Protein AF-A0A1X0QZ41-F1 (afdb_monomer_lite)

pLDDT: mean 75.9, std 8.7, range [46.41, 85.81]

Organism: NCBI:txid86635

Secondary structure (DSSP, 8-state):
----S-HHHHHHHHHHHHHHHHHHHHHHHTT---HHHHHHHIIIIIIHHHHHHHHHS---HHHHHHHHHHHHHHHTTT-SSPP--

Structure (mmCIF, N/CA/C/O backbone):
data_AF-A0A1X0QZ41-F1
#
_entry.id   AF-A0A1X0QZ41-F1
#
loop_
_atom_site.group_PDB
_atom_site.id
_atom_site.type_symbol
_atom_site.label_atom_id
_atom_site.label_alt_id
_atom_site.label_comp_id
_atom_site.label_asym_id
_atom_site.label_entity_id
_atom_site.label_seq_id
_atom_site.pdbx_PDB_ins_code
_atom_site.Cartn_x
_atom_site.Cartn_y
_atom_site.Cartn_z
_atom_site.occupancy
_atom_site.B_iso_or_equiv
_atom_site.auth_seq_id
_atom_site.auth_comp_id
_atom_site.aut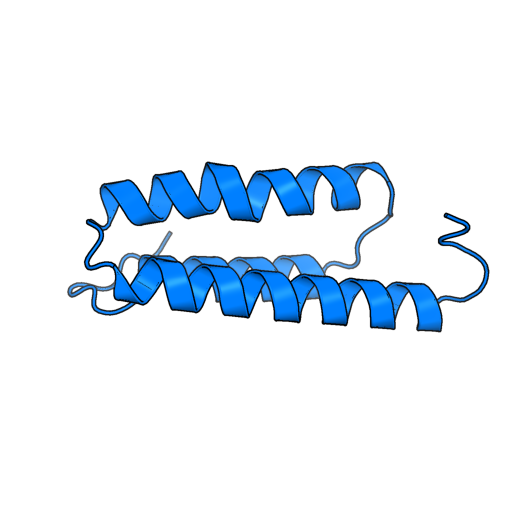h_asym_id
_atom_site.auth_atom_id
_atom_site.pdbx_PDB_model_num
ATOM 1 N N . TYR A 1 1 ? 9.513 15.345 -14.456 1.00 51.66 1 TYR A N 1
ATOM 2 C CA . TYR A 1 1 ? 8.882 14.102 -14.933 1.00 51.66 1 TYR A CA 1
ATOM 3 C C . TYR A 1 1 ? 9.382 13.758 -16.335 1.00 51.66 1 TYR A C 1
ATOM 5 O O . TYR A 1 1 ? 8.829 14.273 -17.296 1.00 51.66 1 TYR A O 1
ATOM 13 N N . PRO A 1 2 ? 10.402 12.894 -16.462 1.00 46.41 2 PRO A N 1
ATOM 14 C CA . PRO A 1 2 ? 10.532 11.989 -17.598 1.00 46.41 2 PRO A CA 1
ATOM 15 C C . PRO A 1 2 ? 10.463 10.550 -17.056 1.00 46.41 2 PRO A C 1
ATOM 17 O O . PRO A 1 2 ? 11.431 10.039 -16.506 1.00 46.41 2 PRO A O 1
ATOM 20 N N . LEU A 1 3 ? 9.284 9.924 -17.113 1.00 52.09 3 LEU A N 1
ATOM 21 C CA . LEU A 1 3 ? 9.001 8.619 -16.486 1.00 52.09 3 LEU A CA 1
ATOM 22 C C . LEU A 1 3 ? 9.173 7.424 -17.443 1.00 52.09 3 LEU A C 1
ATOM 24 O O . LEU A 1 3 ? 8.487 6.419 -17.288 1.00 52.09 3 LEU A O 1
ATOM 28 N N . THR A 1 4 ? 10.035 7.512 -18.459 1.00 52.50 4 THR A N 1
ATOM 29 C CA . THR A 1 4 ? 10.078 6.471 -19.508 1.00 52.50 4 THR A CA 1
ATOM 30 C C . THR A 1 4 ? 11.464 6.137 -20.058 1.00 52.50 4 THR A C 1
ATOM 32 O O . THR A 1 4 ? 11.550 5.358 -21.001 1.00 52.50 4 THR A O 1
ATOM 35 N N . SER A 1 5 ? 12.562 6.663 -19.503 1.00 59.88 5 SER A N 1
ATOM 36 C CA . SER A 1 5 ? 13.894 6.395 -20.078 1.00 59.88 5 SER A CA 1
ATOM 37 C C . SER A 1 5 ? 14.426 4.987 -19.770 1.00 59.88 5 SER A C 1
ATOM 39 O O . SER A 1 5 ? 15.304 4.501 -20.474 1.00 59.88 5 SER A O 1
ATOM 41 N N . SER A 1 6 ? 13.918 4.312 -18.729 1.00 68.62 6 SER A N 1
ATOM 42 C CA . SER A 1 6 ? 14.324 2.944 -18.381 1.00 68.62 6 SER A CA 1
ATOM 43 C C . SER A 1 6 ? 13.237 2.199 -17.600 1.00 68.62 6 SER A C 1
ATOM 45 O O . SER A 1 6 ? 12.677 2.728 -16.637 1.00 68.62 6 SER A O 1
ATOM 47 N N . SER A 1 7 ? 12.987 0.936 -17.970 1.00 70.12 7 SER A N 1
ATOM 48 C CA . SER A 1 7 ? 12.064 0.031 -17.262 1.00 70.12 7 SER A CA 1
ATOM 49 C C . SER A 1 7 ? 12.423 -0.135 -15.780 1.00 70.12 7 SER A C 1
ATOM 51 O O . SER A 1 7 ? 11.542 -0.361 -14.951 1.00 70.12 7 SER A O 1
ATOM 53 N N . THR A 1 8 ? 13.702 0.011 -15.424 1.00 74.25 8 THR A N 1
ATOM 54 C CA . THR A 1 8 ? 14.169 -0.080 -14.037 1.00 74.25 8 THR A CA 1
ATOM 55 C C . THR A 1 8 ? 13.699 1.117 -13.215 1.00 74.25 8 THR A C 1
ATOM 57 O O . THR A 1 8 ? 13.183 0.929 -12.121 1.00 74.25 8 THR A O 1
ATOM 60 N N . GLN A 1 9 ? 13.782 2.338 -13.759 1.00 74.69 9 GLN A N 1
ATOM 61 C CA . GLN A 1 9 ? 13.305 3.545 -13.068 1.00 74.69 9 GLN A CA 1
ATOM 62 C C . GLN A 1 9 ? 11.796 3.498 -12.822 1.00 74.69 9 GLN A C 1
ATOM 64 O O . GLN A 1 9 ? 11.325 3.868 -11.748 1.00 74.69 9 GLN A O 1
ATOM 69 N N . MET A 1 10 ? 11.045 2.991 -13.802 1.00 75.56 10 MET A N 1
ATOM 70 C CA . MET A 1 10 ? 9.609 2.761 -13.670 1.00 75.56 10 MET A CA 1
ATOM 71 C C . MET A 1 10 ? 9.305 1.798 -12.516 1.00 75.56 10 MET A C 1
ATOM 73 O O . MET A 1 10 ? 8.429 2.061 -11.696 1.00 75.56 10 MET A O 1
ATOM 77 N N . MET A 1 11 ? 10.056 0.700 -12.419 1.00 75.25 11 MET A N 1
ATOM 78 C CA . MET A 1 11 ? 9.878 -0.297 -11.368 1.00 75.25 11 MET A CA 1
ATOM 79 C C . MET A 1 11 ? 10.234 0.253 -9.980 1.00 75.25 11 MET A C 1
ATOM 81 O O . MET A 1 11 ? 9.476 0.029 -9.039 1.00 75.25 11 MET A O 1
ATOM 85 N N . THR A 1 12 ? 11.319 1.026 -9.858 1.00 81.88 12 THR A N 1
ATOM 86 C CA . THR A 1 12 ? 11.711 1.688 -8.602 1.00 81.88 12 THR A CA 1
ATOM 87 C C . THR A 1 12 ? 10.659 2.696 -8.140 1.00 81.88 12 THR A C 1
ATOM 89 O O . THR A 1 12 ? 10.272 2.676 -6.975 1.00 81.88 12 THR A O 1
ATOM 92 N N . PHE A 1 13 ? 10.125 3.516 -9.051 1.00 80.62 13 PHE A N 1
ATOM 93 C CA . PHE A 1 13 ? 9.048 4.459 -8.736 1.00 80.62 13 PHE A CA 1
ATOM 94 C C . PHE A 1 13 ? 7.779 3.745 -8.250 1.00 80.62 13 PHE A C 1
ATOM 96 O O . PHE A 1 13 ? 7.158 4.161 -7.271 1.00 80.62 13 PHE A O 1
ATOM 103 N N . LEU A 1 14 ? 7.390 2.650 -8.913 1.00 77.94 14 LEU A N 1
ATOM 104 C CA . LEU A 1 14 ? 6.241 1.847 -8.496 1.00 77.94 14 LEU A CA 1
ATOM 105 C C . LEU A 1 14 ? 6.455 1.226 -7.105 1.00 77.94 14 LEU A C 1
ATOM 107 O O . LEU A 1 14 ? 5.506 1.165 -6.321 1.00 77.94 14 LEU A O 1
ATOM 111 N N . ASP A 1 15 ? 7.674 0.794 -6.775 1.00 81.31 15 ASP A N 1
ATOM 112 C CA . ASP A 1 15 ? 7.992 0.253 -5.448 1.00 81.31 15 ASP A CA 1
ATOM 113 C C . ASP A 1 15 ? 7.951 1.340 -4.360 1.00 81.31 15 ASP A C 1
ATOM 115 O O . ASP A 1 15 ? 7.283 1.172 -3.339 1.00 81.31 15 ASP A O 1
ATOM 119 N N . GLU A 1 16 ? 8.529 2.519 -4.611 1.00 84.38 16 GLU A N 1
ATOM 120 C CA . GLU A 1 16 ? 8.426 3.671 -3.700 1.00 84.38 16 GLU A CA 1
ATOM 121 C C . GLU A 1 16 ? 6.973 4.114 -3.474 1.00 84.38 16 GLU A C 1
ATOM 123 O O . GLU A 1 16 ? 6.566 4.431 -2.346 1.00 84.38 16 GLU A O 1
ATOM 128 N N . LEU A 1 17 ? 6.159 4.101 -4.533 1.00 82.19 17 LEU A N 1
ATOM 129 C CA . LEU A 1 17 ? 4.736 4.414 -4.456 1.00 82.19 17 LEU A CA 1
ATOM 130 C C . LEU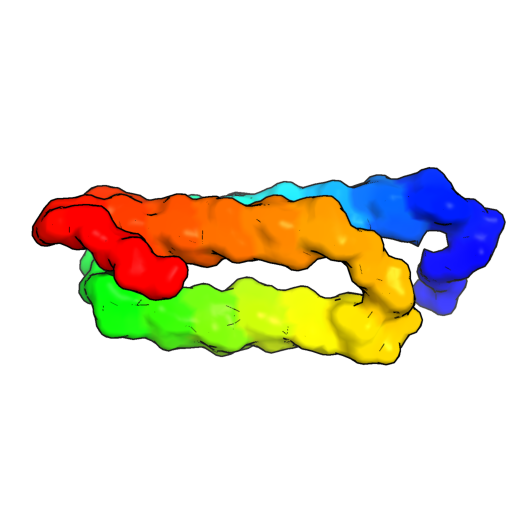 A 1 17 ? 3.982 3.383 -3.603 1.00 82.19 17 LEU A C 1
ATOM 132 O O . LEU A 1 17 ? 3.145 3.763 -2.774 1.00 82.19 17 LEU A O 1
ATOM 136 N N . LEU A 1 18 ? 4.289 2.091 -3.761 1.00 82.31 18 LEU A N 1
ATOM 137 C CA . LEU A 1 18 ? 3.732 1.018 -2.932 1.00 82.31 18 LEU A CA 1
ATOM 138 C C . LEU A 1 18 ? 4.157 1.167 -1.470 1.00 82.31 18 LEU A C 1
ATOM 140 O O . LEU A 1 18 ? 3.304 1.095 -0.582 1.00 82.31 18 LEU A O 1
ATOM 144 N N . GLY A 1 19 ?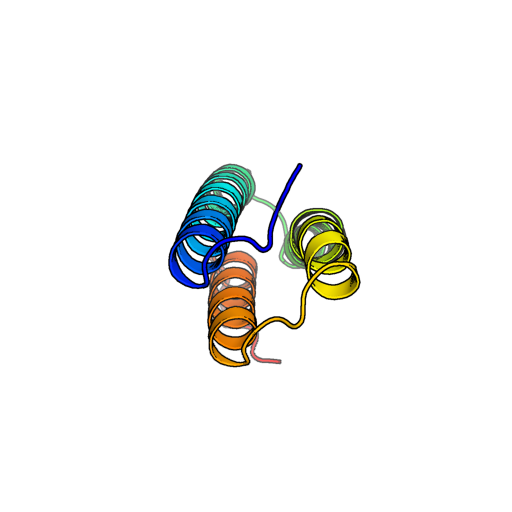 5.440 1.428 -1.214 1.00 83.81 19 GLY A N 1
ATOM 145 C CA . GLY A 1 19 ? 5.982 1.640 0.127 1.00 83.81 19 GLY A CA 1
ATOM 146 C C . GLY A 1 19 ? 5.299 2.806 0.840 1.00 83.81 19 GLY A C 1
ATOM 147 O O . GLY A 1 19 ? 4.788 2.658 1.954 1.00 83.81 19 GLY A O 1
ATOM 148 N N . SER A 1 20 ? 5.175 3.942 0.153 1.00 84.50 20 SER A N 1
ATOM 149 C CA . SER A 1 20 ? 4.483 5.130 0.663 1.00 84.50 20 SER A CA 1
ATOM 150 C C . SER A 1 20 ? 3.005 4.860 0.960 1.00 84.50 20 SER A C 1
ATOM 152 O O . SER A 1 20 ? 2.481 5.274 1.996 1.00 84.50 20 SER A O 1
ATOM 154 N N . THR A 1 21 ? 2.320 4.136 0.073 1.00 81.12 21 THR A N 1
ATOM 155 C CA . THR A 1 21 ? 0.908 3.763 0.244 1.00 81.12 21 THR A CA 1
ATOM 156 C C . THR A 1 21 ? 0.720 2.827 1.435 1.00 81.12 21 THR A C 1
ATOM 158 O O . THR A 1 21 ? -0.198 3.023 2.231 1.00 81.12 21 THR A O 1
ATOM 161 N N . ARG A 1 22 ? 1.625 1.861 1.623 1.00 82.56 22 ARG A N 1
ATOM 162 C CA . ARG A 1 22 ? 1.605 0.933 2.758 1.00 82.56 22 ARG A CA 1
ATOM 163 C C . ARG A 1 22 ? 1.813 1.649 4.091 1.00 82.56 22 ARG A C 1
ATOM 165 O O . ARG A 1 22 ? 1.097 1.361 5.046 1.00 82.56 22 ARG A O 1
ATOM 172 N N . LEU A 1 23 ? 2.741 2.604 4.154 1.00 84.31 23 LEU A N 1
ATOM 173 C CA . LEU A 1 23 ? 2.969 3.417 5.354 1.00 84.31 23 LEU A CA 1
ATOM 174 C C . LEU A 1 23 ? 1.733 4.241 5.729 1.00 84.31 23 LEU A C 1
ATOM 176 O O . LEU A 1 23 ? 1.342 4.282 6.897 1.00 84.31 23 LEU A O 1
ATOM 180 N N . ILE A 1 24 ? 1.095 4.868 4.737 1.00 82.25 24 ILE A N 1
ATOM 181 C CA . ILE A 1 24 ? -0.139 5.637 4.936 1.00 82.25 24 ILE A CA 1
ATOM 182 C C . ILE A 1 24 ? -1.265 4.717 5.415 1.00 82.25 24 ILE A C 1
ATOM 184 O O . ILE A 1 24 ? -1.896 5.017 6.428 1.00 82.25 24 ILE A O 1
ATOM 188 N N . ALA A 1 25 ? -1.468 3.577 4.749 1.00 78.19 25 ALA A N 1
ATOM 189 C CA . ALA A 1 25 ? -2.455 2.578 5.144 1.00 78.19 25 ALA A CA 1
ATOM 190 C C . ALA A 1 25 ? -2.220 2.105 6.586 1.00 78.19 25 ALA A C 1
ATOM 192 O O . ALA A 1 25 ? -3.141 2.130 7.391 1.00 78.19 25 ALA A O 1
ATOM 193 N N . HIS A 1 26 ? -0.986 1.776 6.968 1.00 81.00 26 HIS A N 1
ATOM 194 C CA . HIS A 1 26 ? -0.667 1.365 8.337 1.00 81.00 26 HIS A CA 1
ATOM 195 C C . HIS A 1 26 ? -0.985 2.461 9.372 1.00 81.00 26 HIS A C 1
ATOM 197 O O . HIS A 1 26 ? -1.610 2.191 10.397 1.00 81.00 26 HIS A O 1
ATOM 203 N N . ARG A 1 27 ? -0.622 3.718 9.084 1.00 80.94 27 ARG A N 1
ATOM 204 C CA . ARG A 1 27 ? -0.902 4.870 9.961 1.00 80.94 27 ARG A CA 1
ATOM 205 C C . ARG A 1 27 ? -2.398 5.167 10.092 1.00 80.94 27 ARG A C 1
ATOM 207 O O . ARG A 1 27 ? -2.846 5.627 11.138 1.00 80.94 27 ARG A O 1
ATOM 214 N N . LEU A 1 28 ? -3.176 4.947 9.036 1.00 77.62 28 LEU A N 1
ATOM 215 C CA . LEU A 1 28 ? -4.633 5.088 9.082 1.00 77.62 28 LEU A CA 1
ATOM 216 C C . LEU A 1 28 ? -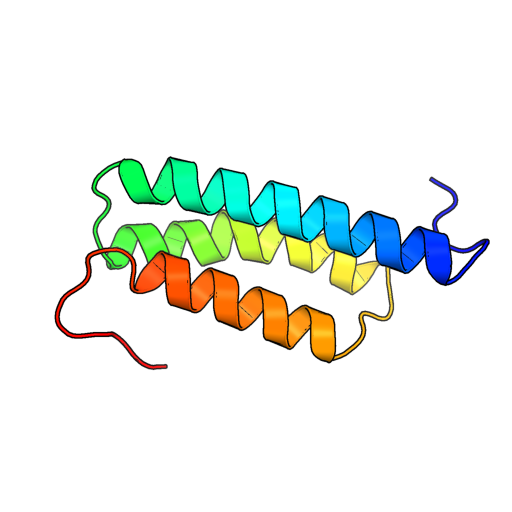5.269 3.911 9.823 1.00 77.62 28 LEU A C 1
ATOM 218 O O . LEU A 1 28 ? -6.196 4.111 10.599 1.00 77.62 28 LEU A O 1
ATOM 222 N N . ALA A 1 29 ? -4.735 2.702 9.656 1.00 73.56 29 ALA A N 1
ATOM 223 C CA . ALA A 1 29 ? -5.264 1.494 10.277 1.00 73.56 29 ALA A CA 1
ATOM 224 C C . ALA A 1 29 ? -5.166 1.550 11.809 1.00 73.56 29 ALA A C 1
ATOM 226 O O . ALA A 1 29 ? -6.056 1.067 12.510 1.00 73.56 29 ALA A O 1
ATOM 227 N N . SER A 1 30 ? -4.139 2.220 12.341 1.00 72.31 30 SER A N 1
ATOM 228 C CA . SER A 1 30 ? -3.975 2.435 13.781 1.00 72.31 30 SER A CA 1
ATOM 229 C C . SER A 1 30 ? -4.967 3.437 14.392 1.00 72.31 30 SER A C 1
ATOM 231 O O . SER A 1 30 ? -5.012 3.552 15.613 1.00 72.31 30 SER A O 1
ATOM 233 N N . ARG A 1 31 ? -5.786 4.146 13.596 1.00 76.69 31 ARG A N 1
ATOM 234 C CA . ARG A 1 31 ? -6.757 5.147 14.092 1.00 76.69 31 ARG A CA 1
ATOM 235 C C . ARG A 1 31 ? -8.089 4.569 14.594 1.00 76.69 31 ARG A C 1
ATOM 237 O O . ARG A 1 31 ? -8.994 5.338 14.891 1.00 76.69 31 ARG A O 1
ATOM 244 N N . GLY A 1 32 ? -8.231 3.244 14.690 1.00 69.06 32 GLY A N 1
ATOM 245 C CA . GLY A 1 32 ? -9.445 2.618 15.242 1.00 69.06 32 GLY A CA 1
ATOM 246 C C . GLY A 1 32 ? -10.694 2.801 14.370 1.00 69.06 32 GLY A C 1
ATOM 247 O O . GLY A 1 32 ? -11.798 2.944 14.880 1.00 69.06 32 GLY A O 1
ATOM 248 N N . LEU A 1 33 ? -10.521 2.829 13.047 1.00 73.50 33 LEU A N 1
ATOM 249 C CA . LEU A 1 33 ? -11.600 3.063 12.086 1.00 73.50 33 LEU A CA 1
ATOM 250 C C . LEU A 1 33 ? -12.521 1.841 11.932 1.00 73.50 33 LEU A C 1
ATOM 252 O O . LEU A 1 33 ? -12.065 0.692 11.889 1.00 73.50 33 LEU A O 1
ATOM 256 N N . SER A 1 34 ? -13.818 2.094 11.733 1.00 79.31 34 SER A N 1
ATOM 257 C CA . SER A 1 34 ? -14.772 1.053 11.333 1.00 79.31 34 SER A CA 1
ATOM 258 C C . SER A 1 34 ? -14.373 0.423 9.991 1.00 79.31 34 SER A C 1
ATOM 260 O O . SER A 1 34 ? -13.625 1.011 9.206 1.00 79.31 34 SER A O 1
ATOM 262 N N . VAL A 1 35 ? -14.870 -0.783 9.704 1.00 74.56 35 VAL A N 1
ATOM 263 C CA . VAL A 1 35 ? -14.677 -1.430 8.388 1.00 74.56 35 VAL A CA 1
ATOM 264 C C . VAL A 1 35 ? -15.206 -0.530 7.267 1.00 74.56 35 VAL A C 1
ATOM 266 O O . VAL A 1 35 ? -14.510 -0.313 6.279 1.00 74.56 35 VAL A O 1
ATOM 269 N N . GLN A 1 36 ? -16.376 0.076 7.514 1.00 78.50 36 GLN A N 1
ATOM 270 C CA . GLN A 1 36 ? -16.980 1.211 6.801 1.00 78.50 36 GLN A CA 1
ATOM 271 C C . GLN A 1 36 ? -15.939 2.253 6.358 1.00 78.50 36 GLN A C 1
ATOM 273 O O . GLN A 1 36 ? -15.641 2.459 5.178 1.00 78.50 36 GLN A O 1
ATOM 278 N N . GLY A 1 37 ? -15.343 2.897 7.365 1.00 80.50 37 GLY A N 1
ATOM 279 C CA . GLY A 1 37 ? -14.386 3.985 7.184 1.00 80.50 37 GLY A CA 1
ATOM 280 C C . GLY A 1 37 ? -13.090 3.539 6.511 1.00 80.50 37 GLY A C 1
ATOM 281 O O . GLY A 1 37 ? -12.524 4.290 5.721 1.00 80.50 37 GLY A O 1
ATOM 282 N N . ARG A 1 38 ? -12.642 2.304 6.755 1.00 81.94 38 ARG A N 1
ATOM 283 C CA . ARG A 1 38 ? -11.471 1.733 6.075 1.00 81.94 38 ARG A CA 1
ATOM 284 C C . ARG A 1 38 ? -11.732 1.489 4.592 1.00 81.94 38 ARG A C 1
ATOM 286 O O . ARG A 1 38 ? -10.897 1.860 3.777 1.00 81.94 38 ARG A O 1
ATOM 293 N N . GLY A 1 39 ? -12.896 0.964 4.216 1.00 80.00 39 GLY A N 1
ATOM 294 C CA . GLY A 1 39 ? -13.280 0.841 2.806 1.00 80.00 39 GLY A CA 1
ATOM 295 C C . GLY A 1 39 ? -13.308 2.199 2.095 1.00 80.00 39 GLY A C 1
ATOM 296 O O . GLY A 1 39 ? -12.722 2.354 1.023 1.00 80.00 39 GLY A O 1
ATOM 297 N N . LEU A 1 40 ? -13.895 3.217 2.737 1.00 83.38 40 LEU A N 1
ATOM 298 C CA . LEU A 1 40 ? -13.949 4.577 2.194 1.00 83.38 40 LEU A CA 1
ATOM 299 C C . LEU A 1 40 ? -12.550 5.180 2.003 1.00 83.38 40 LEU A C 1
ATOM 301 O O . LEU A 1 40 ? -12.258 5.751 0.953 1.00 83.38 40 LEU A O 1
ATOM 305 N N . ILE A 1 41 ? -11.673 5.034 2.996 1.00 83.06 41 ILE A N 1
ATOM 306 C CA . ILE A 1 41 ? -10.290 5.523 2.948 1.00 83.06 41 ILE A CA 1
ATOM 307 C C . ILE A 1 41 ? -9.474 4.784 1.887 1.00 83.06 41 ILE A C 1
ATOM 309 O O . ILE A 1 41 ? -8.721 5.416 1.150 1.00 83.06 41 ILE A O 1
ATOM 313 N N . ALA A 1 42 ? -9.637 3.466 1.760 1.00 82.69 42 ALA A N 1
ATOM 314 C CA . ALA A 1 42 ? -8.982 2.710 0.701 1.00 82.69 42 ALA A CA 1
ATOM 315 C C . ALA A 1 42 ? -9.426 3.213 -0.681 1.00 82.69 42 ALA A C 1
ATOM 317 O O . ALA A 1 42 ? -8.588 3.503 -1.533 1.00 82.69 42 ALA A O 1
ATOM 318 N N . ASN A 1 43 ? -10.729 3.408 -0.884 1.00 82.62 43 ASN A N 1
ATOM 319 C CA . ASN A 1 43 ? -11.254 3.906 -2.151 1.00 82.62 43 ASN A CA 1
ATOM 320 C C . ASN A 1 43 ? -10.778 5.339 -2.472 1.00 82.62 43 ASN A C 1
ATOM 322 O O . ASN A 1 43 ? -10.389 5.646 -3.595 1.00 82.62 43 ASN A O 1
ATOM 326 N N . THR A 1 44 ? -10.770 6.228 -1.479 1.00 81.44 44 THR A N 1
ATOM 327 C CA . THR A 1 44 ? -10.472 7.655 -1.695 1.00 81.44 44 THR A CA 1
ATOM 328 C C . THR A 1 44 ? -8.983 7.984 -1.718 1.00 81.44 44 THR A C 1
ATOM 330 O O . THR A 1 44 ? -8.571 8.812 -2.522 1.00 81.44 44 THR A O 1
ATOM 333 N N . LEU A 1 45 ? -8.157 7.358 -0.877 1.00 78.50 45 LEU A N 1
ATOM 334 C CA . LEU A 1 45 ? -6.721 7.655 -0.792 1.00 78.50 45 LEU A CA 1
ATOM 335 C C . LEU A 1 45 ? -5.876 6.680 -1.611 1.00 78.50 45 LEU A C 1
ATOM 337 O O . LEU A 1 45 ? -5.038 7.115 -2.401 1.00 78.50 45 LEU A O 1
ATOM 341 N N . ILE A 1 46 ? -6.088 5.372 -1.430 1.00 76.50 46 ILE A N 1
ATOM 342 C CA . ILE A 1 46 ? -5.277 4.343 -2.095 1.00 76.50 46 ILE A CA 1
ATOM 343 C C . ILE A 1 46 ? -5.642 4.301 -3.582 1.00 76.50 46 ILE A C 1
ATOM 345 O O . ILE A 1 46 ? -4.778 4.513 -4.434 1.00 76.50 46 ILE A O 1
ATOM 349 N N . LEU A 1 47 ? -6.927 4.126 -3.901 1.00 78.69 47 LEU A N 1
ATOM 350 C CA . LEU A 1 47 ? -7.389 4.015 -5.287 1.00 78.69 47 LEU A CA 1
ATOM 351 C C . LEU A 1 47 ? -7.194 5.308 -6.090 1.00 78.69 47 LEU A C 1
ATOM 353 O O . LEU A 1 47 ? -6.730 5.229 -7.221 1.00 78.69 47 LEU A O 1
ATOM 357 N N . SER A 1 48 ? -7.463 6.490 -5.522 1.00 82.56 48 SER A N 1
ATOM 358 C CA . SER A 1 48 ? -7.266 7.772 -6.228 1.00 82.56 48 SER A CA 1
ATOM 359 C C . SER A 1 48 ? -5.802 8.019 -6.615 1.00 82.56 48 SER A C 1
ATOM 361 O O . SER A 1 48 ? -5.500 8.400 -7.749 1.00 82.56 48 SER A O 1
ATOM 363 N N . ARG A 1 49 ? -4.861 7.731 -5.703 1.00 77.19 49 ARG A N 1
ATOM 364 C CA . ARG A 1 49 ? -3.423 7.892 -5.965 1.00 77.19 49 ARG A CA 1
ATOM 365 C C . ARG A 1 49 ? -2.936 6.926 -7.047 1.00 77.19 49 ARG A C 1
ATOM 367 O O . ARG A 1 49 ? -2.170 7.319 -7.922 1.00 77.19 49 ARG A O 1
ATOM 374 N N . ILE A 1 50 ? -3.407 5.683 -7.008 1.00 78.00 50 ILE A N 1
ATOM 375 C CA . ILE A 1 50 ? -3.058 4.651 -7.991 1.00 78.00 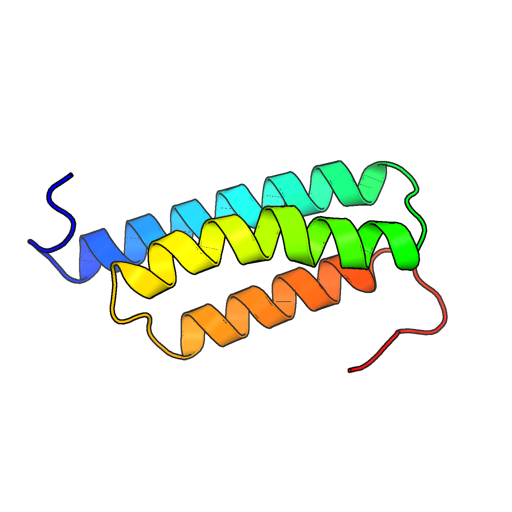50 ILE A CA 1
ATOM 376 C C . ILE A 1 50 ? -3.698 4.939 -9.345 1.00 78.00 50 ILE A C 1
ATOM 378 O O . ILE A 1 50 ? -3.052 4.740 -10.367 1.00 78.00 50 ILE A O 1
ATOM 382 N N . TRP A 1 51 ? -4.936 5.427 -9.366 1.00 81.75 51 TRP A N 1
ATOM 383 C CA . TRP A 1 51 ? -5.672 5.744 -10.587 1.00 81.75 51 TRP A CA 1
ATOM 384 C C . TRP A 1 51 ? -4.922 6.740 -11.469 1.00 81.75 51 TRP A C 1
ATOM 386 O O . TRP A 1 51 ? -4.847 6.562 -12.684 1.00 81.75 51 TRP A O 1
ATOM 396 N N . HIS A 1 52 ? -4.310 7.757 -10.856 1.00 77.06 52 HIS A N 1
ATOM 397 C CA . H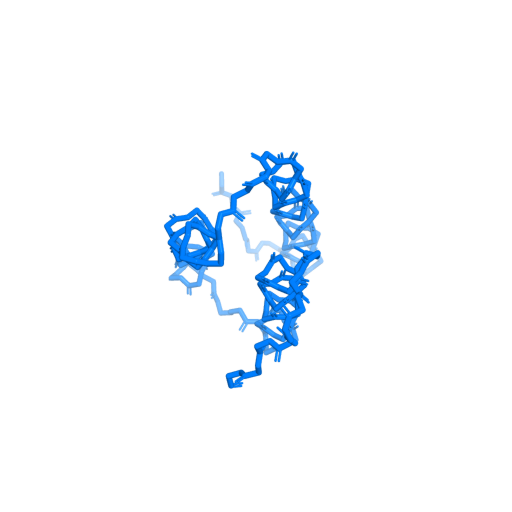IS A 1 52 ? -3.488 8.712 -11.590 1.00 77.06 52 HIS A CA 1
ATOM 398 C C . HIS A 1 52 ? -2.285 8.028 -12.256 1.00 77.06 52 HIS A C 1
ATOM 400 O O . HIS A 1 52 ? -2.043 8.232 -13.443 1.00 77.06 52 HIS A O 1
ATOM 406 N N . CYS A 1 53 ? -1.587 7.145 -11.536 1.00 72.25 53 CYS A N 1
ATOM 407 C CA . CYS A 1 53 ? -0.480 6.363 -12.090 1.00 72.25 53 CYS A CA 1
ATOM 408 C C . CYS A 1 53 ? -0.934 5.371 -13.171 1.00 72.25 53 CYS A C 1
ATOM 410 O O . CYS A 1 53 ? -0.253 5.232 -14.182 1.00 72.25 53 CYS A O 1
ATOM 412 N N . LEU A 1 54 ? -2.095 4.732 -12.995 1.00 75.00 54 LEU A N 1
ATOM 413 C CA . LEU A 1 54 ? -2.687 3.796 -13.955 1.00 75.00 54 LEU A CA 1
ATOM 414 C C . LEU A 1 54 ? -3.047 4.479 -15.280 1.00 75.00 54 LEU A C 1
ATOM 416 O O . LEU A 1 54 ? -2.963 3.866 -16.336 1.00 75.00 54 LEU A O 1
ATOM 420 N N . ARG A 1 55 ? -3.444 5.757 -15.228 1.00 78.75 55 ARG A N 1
ATOM 421 C CA . ARG A 1 55 ? -3.754 6.547 -16.425 1.00 78.75 55 ARG A CA 1
ATOM 422 C C . ARG A 1 55 ? -2.496 6.928 -17.212 1.00 78.75 55 ARG A C 1
ATOM 424 O O . ARG A 1 55 ? -2.559 7.073 -18.426 1.00 78.75 55 ARG A O 1
ATOM 431 N N . ILE A 1 56 ? -1.379 7.142 -16.520 1.00 72.94 56 ILE A N 1
ATOM 432 C CA . ILE A 1 56 ? -0.135 7.661 -17.111 1.00 72.94 56 ILE A CA 1
ATOM 433 C C . ILE A 1 56 ? 0.759 6.530 -17.631 1.00 72.94 56 ILE A C 1
ATOM 435 O O . ILE A 1 56 ? 1.578 6.752 -18.518 1.00 72.94 56 ILE A O 1
ATOM 439 N N . LEU A 1 57 ? 0.613 5.323 -17.085 1.00 71.00 57 LEU A N 1
ATOM 440 C CA . LEU A 1 57 ? 1.557 4.237 -17.286 1.00 71.00 57 LEU A CA 1
ATOM 441 C C . LEU A 1 57 ? 0.819 2.924 -17.563 1.00 71.00 57 LEU A C 1
ATOM 443 O O . LEU A 1 57 ? -0.151 2.594 -16.885 1.00 71.00 57 LEU A O 1
ATOM 447 N N . THR A 1 58 ? 1.309 2.127 -18.514 1.00 72.00 58 THR A N 1
ATOM 448 C CA . THR A 1 58 ? 0.871 0.733 -18.675 1.00 72.00 58 THR A CA 1
ATOM 449 C C . THR A 1 58 ? 1.384 -0.083 -17.495 1.00 72.00 58 THR A C 1
ATOM 451 O O . THR A 1 58 ? 2.520 -0.558 -17.481 1.00 72.00 58 THR A O 1
ATOM 454 N N . VAL A 1 59 ? 0.558 -0.178 -16.459 1.00 69.00 59 VAL A N 1
ATOM 455 C CA . VAL A 1 59 ? 0.924 -0.811 -15.198 1.00 69.00 59 VAL A CA 1
ATOM 456 C C . VAL A 1 59 ? 0.879 -2.341 -15.326 1.00 69.00 59 VAL A C 1
ATOM 458 O O . VAL A 1 59 ? -0.127 -2.893 -15.774 1.00 69.00 59 VAL A O 1
ATOM 461 N N . PRO A 1 60 ? 1.935 -3.054 -14.901 1.00 75.81 60 PRO A N 1
ATOM 462 C CA . PRO A 1 60 ? 1.981 -4.509 -14.974 1.00 75.81 60 PRO A CA 1
ATOM 463 C C . PRO A 1 60 ? 1.026 -5.170 -13.967 1.00 75.81 60 PRO A C 1
ATOM 465 O O . PRO A 1 60 ? 0.839 -4.695 -12.846 1.00 75.81 60 PRO A O 1
ATOM 468 N N . ALA A 1 61 ? 0.458 -6.322 -14.336 1.00 78.81 61 ALA A N 1
ATOM 469 C CA . ALA A 1 61 ? -0.550 -7.026 -13.534 1.00 78.81 61 ALA A CA 1
ATOM 470 C C . ALA A 1 61 ? -0.088 -7.364 -12.100 1.00 78.81 61 ALA A C 1
ATOM 472 O O . ALA A 1 61 ? -0.890 -7.325 -11.164 1.00 78.81 61 ALA A O 1
ATOM 473 N N . TYR A 1 62 ? 1.212 -7.619 -11.892 1.00 80.69 62 TYR A N 1
ATOM 474 C CA . TYR A 1 62 ? 1.759 -7.878 -10.553 1.00 80.69 62 TYR A CA 1
ATOM 475 C C . TYR A 1 62 ? 1.571 -6.686 -9.601 1.00 80.69 62 TYR A C 1
ATOM 477 O O . TYR A 1 62 ? 1.427 -6.869 -8.393 1.00 80.69 62 TYR A O 1
ATOM 485 N N . PHE A 1 63 ? 1.577 -5.457 -10.124 1.00 79.31 63 PHE A N 1
ATOM 486 C CA . PHE A 1 63 ? 1.425 -4.251 -9.319 1.00 79.31 63 PHE A CA 1
ATOM 487 C C . PHE A 1 63 ? -0.013 -4.121 -8.808 1.00 79.31 63 PHE A C 1
ATOM 489 O O . PHE A 1 63 ? -0.224 -3.852 -7.627 1.00 79.31 63 PHE A O 1
ATOM 496 N N . LEU A 1 64 ? -0.999 -4.420 -9.660 1.00 81.44 64 LEU A N 1
ATOM 497 C CA . LEU A 1 64 ? -2.408 -4.490 -9.265 1.00 81.44 64 LEU A CA 1
ATOM 498 C C . LEU A 1 64 ? -2.648 -5.573 -8.204 1.00 81.44 64 LEU A C 1
ATOM 500 O O . LEU A 1 64 ? -3.366 -5.331 -7.234 1.00 81.44 64 LEU A O 1
ATOM 504 N N . ALA A 1 65 ? -1.996 -6.734 -8.336 1.00 84.44 65 ALA A N 1
ATOM 505 C CA . ALA A 1 65 ? -2.063 -7.794 -7.329 1.00 84.44 65 ALA A CA 1
ATOM 506 C C . ALA A 1 65 ? -1.494 -7.339 -5.971 1.00 84.44 65 ALA A C 1
ATOM 508 O O . ALA A 1 65 ? -2.120 -7.559 -4.933 1.00 84.44 65 ALA A O 1
ATOM 509 N N . LYS A 1 66 ? -0.350 -6.635 -5.966 1.00 84.50 66 LYS A N 1
ATOM 510 C CA . LYS A 1 66 ? 0.233 -6.057 -4.741 1.00 84.50 66 LYS A CA 1
ATOM 511 C C . LYS A 1 66 ? -0.687 -5.015 -4.099 1.00 84.50 66 LYS A C 1
ATOM 513 O O . LYS A 1 66 ? -0.837 -5.012 -2.880 1.00 84.50 66 LYS A O 1
ATOM 518 N N . ILE A 1 67 ? -1.323 -4.156 -4.895 1.00 83.19 67 ILE A N 1
ATOM 519 C CA . ILE A 1 67 ? -2.292 -3.171 -4.391 1.00 83.19 67 ILE A CA 1
ATOM 520 C C . ILE A 1 67 ? -3.473 -3.862 -3.730 1.00 83.19 67 ILE A C 1
ATOM 522 O O . ILE A 1 67 ? -3.838 -3.486 -2.619 1.00 83.19 67 ILE A O 1
ATOM 526 N N . ARG A 1 68 ? -4.061 -4.864 -4.396 1.00 84.88 68 ARG A N 1
ATOM 527 C CA . ARG A 1 68 ? -5.189 -5.617 -3.844 1.00 84.88 68 ARG A CA 1
ATOM 528 C C . ARG A 1 68 ? -4.818 -6.205 -2.484 1.00 84.88 68 ARG A C 1
ATOM 530 O O . ARG A 1 68 ? -5.527 -5.959 -1.519 1.00 84.88 68 ARG A O 1
ATOM 537 N N . ALA A 1 69 ? -3.648 -6.835 -2.376 1.00 85.81 69 ALA A N 1
ATOM 538 C CA . ALA A 1 69 ? -3.157 -7.365 -1.105 1.00 85.81 69 ALA A CA 1
ATOM 539 C C . ALA A 1 69 ? -3.012 -6.287 -0.008 1.00 85.81 69 ALA A C 1
ATOM 541 O O . ALA A 1 69 ? -3.337 -6.542 1.150 1.00 85.81 69 ALA A O 1
ATOM 542 N N . ILE A 1 70 ? -2.554 -5.074 -0.349 1.00 83.75 70 ILE A N 1
ATOM 543 C CA . ILE A 1 70 ? -2.464 -3.952 0.605 1.00 83.75 70 ILE A CA 1
ATOM 544 C C . ILE A 1 70 ? -3.859 -3.502 1.054 1.00 83.75 70 ILE A C 1
ATOM 546 O O . ILE A 1 70 ? -4.070 -3.272 2.245 1.00 83.75 70 ILE A O 1
ATOM 550 N N . VAL A 1 71 ? -4.805 -3.376 0.120 1.00 82.69 71 VAL A N 1
ATOM 551 C CA . VAL A 1 71 ? -6.189 -2.981 0.417 1.00 82.69 71 VAL A CA 1
ATOM 552 C C . VAL A 1 71 ? -6.869 -4.032 1.291 1.00 82.69 71 VAL A C 1
ATOM 554 O O . VAL A 1 71 ? -7.442 -3.678 2.321 1.00 82.69 71 VAL A O 1
ATOM 557 N N . ASP A 1 72 ? -6.725 -5.314 0.960 1.00 83.50 72 ASP A N 1
ATOM 558 C CA . ASP A 1 72 ? -7.265 -6.421 1.750 1.00 83.50 72 ASP A CA 1
ATOM 559 C C . ASP A 1 72 ? -6.671 -6.442 3.157 1.00 83.50 72 ASP A C 1
ATOM 561 O O . ASP A 1 72 ? -7.406 -6.585 4.136 1.00 83.50 72 ASP A O 1
ATOM 565 N N . GLN A 1 73 ? -5.354 -6.240 3.286 1.00 83.62 73 GLN A N 1
ATOM 566 C CA . GLN A 1 73 ? -4.684 -6.163 4.584 1.00 83.62 73 GLN A CA 1
ATOM 567 C C . GLN A 1 73 ? -5.159 -4.953 5.402 1.00 83.62 73 GLN A C 1
ATOM 569 O O . GLN A 1 73 ? -5.312 -5.060 6.618 1.00 83.62 73 GLN A O 1
ATOM 574 N N . PHE A 1 74 ? -5.421 -3.816 4.755 1.00 81.00 74 PHE A N 1
ATOM 575 C CA . PHE A 1 74 ? -5.926 -2.607 5.405 1.00 81.00 74 PHE A CA 1
ATOM 576 C C . PHE A 1 74 ? -7.376 -2.766 5.886 1.00 81.00 74 PHE A C 1
ATOM 578 O O . PHE A 1 74 ? -7.690 -2.459 7.039 1.00 81.00 74 PHE A O 1
ATOM 585 N N . ILE A 1 75 ? -8.259 -3.299 5.038 1.00 80.69 75 ILE A N 1
ATOM 586 C CA . ILE A 1 75 ? -9.670 -3.535 5.374 1.00 80.69 75 ILE A CA 1
ATOM 587 C C . ILE A 1 75 ? -9.799 -4.615 6.450 1.00 80.69 75 ILE A C 1
ATOM 589 O O . ILE A 1 75 ? -10.605 -4.465 7.366 1.00 80.69 75 ILE A O 1
ATOM 593 N N . ASN A 1 76 ? -8.972 -5.662 6.403 1.00 78.38 76 ASN A N 1
ATOM 594 C CA . ASN A 1 76 ? -8.986 -6.734 7.399 1.00 78.38 76 ASN A CA 1
ATOM 595 C C . ASN A 1 76 ? -8.152 -6.435 8.655 1.00 78.38 76 ASN A C 1
ATOM 597 O O . ASN A 1 76 ? -8.130 -7.247 9.582 1.00 78.38 76 ASN A O 1
ATOM 601 N N . PHE A 1 77 ? -7.490 -5.277 8.740 1.00 76.94 77 PHE A N 1
ATOM 602 C CA . PHE A 1 77 ? -6.655 -4.925 9.888 1.00 76.94 77 PHE A CA 1
ATOM 603 C C . PHE A 1 77 ? -7.472 -4.906 11.188 1.00 76.94 77 PHE A C 1
ATOM 605 O O . PHE A 1 77 ? -8.279 -4.009 11.402 1.00 76.94 77 PHE A O 1
ATOM 612 N N . ARG A 1 78 ? -7.287 -5.886 12.079 1.00 66.75 78 ARG A N 1
ATOM 613 C CA . ARG A 1 78 ? -8.045 -5.978 13.345 1.00 66.75 78 ARG A CA 1
ATOM 614 C C . ARG A 1 78 ? -9.567 -6.153 13.155 1.00 66.75 78 ARG A C 1
ATOM 616 O O . ARG A 1 78 ? -10.330 -5.872 14.073 1.00 66.75 78 ARG A O 1
ATOM 623 N N . SER A 1 79 ? -10.007 -6.628 11.986 1.00 63.06 79 SER A N 1
ATOM 624 C CA . SER A 1 79 ? -11.399 -7.036 11.758 1.00 63.06 79 SER A CA 1
ATOM 625 C C . SER A 1 79 ? -11.593 -8.527 11.994 1.00 63.06 79 SER A C 1
ATOM 627 O O . SER A 1 79 ? -10.854 -9.353 11.462 1.00 63.06 79 SER A O 1
ATOM 629 N N . PHE A 1 80 ? -12.623 -8.849 12.770 1.00 57.50 80 PHE A N 1
ATOM 630 C CA . PHE A 1 80 ? -13.162 -10.190 12.958 1.00 57.50 80 PHE A CA 1
ATOM 631 C C . PHE A 1 80 ? -14.685 -10.082 12.768 1.00 57.50 80 PHE A C 1
ATOM 633 O O . PHE A 1 80 ? -15.282 -9.243 13.444 1.00 57.50 80 PHE A O 1
ATOM 640 N N . PRO A 1 81 ? -15.336 -10.863 11.884 1.00 65.62 81 PRO A N 1
ATOM 641 C CA . PRO A 1 81 ? -14.785 -11.818 10.914 1.00 65.62 81 PRO A CA 1
ATOM 642 C C . PRO A 1 81 ? -14.020 -11.140 9.759 1.00 65.62 81 PRO A C 1
ATOM 644 O O . PRO A 1 81 ? -14.163 -9.942 9.514 1.00 65.62 81 PRO A O 1
ATOM 647 N N . LYS A 1 82 ? -13.179 -11.915 9.060 1.00 65.06 82 LYS A N 1
ATOM 648 C CA . LYS A 1 82 ? -12.437 -11.440 7.882 1.00 65.06 82 LYS A CA 1
ATOM 649 C C . LYS A 1 82 ? -13.410 -11.218 6.728 1.00 65.06 82 LYS A C 1
ATOM 651 O O . LYS A 1 82 ? -14.159 -12.124 6.373 1.00 65.06 82 LYS A O 1
ATOM 656 N N . VAL A 1 83 ? -13.386 -10.025 6.152 1.00 65.94 83 VAL A N 1
ATOM 657 C CA . VAL A 1 83 ? -14.204 -9.668 4.995 1.00 65.94 83 VAL A CA 1
ATOM 658 C C . VAL A 1 83 ? -13.420 -10.076 3.751 1.00 65.94 83 VAL A C 1
ATOM 660 O O . VAL A 1 83 ? -12.307 -9.591 3.536 1.00 65.94 83 VAL A O 1
ATOM 663 N N . SER A 1 84 ? -13.976 -11.006 2.978 1.00 59.78 84 SER A N 1
ATOM 664 C CA . SER A 1 84 ? -13.455 -11.423 1.674 1.00 59.78 84 SER A CA 1
ATOM 665 C C . SER A 1 84 ? -14.381 -10.864 0.600 1.00 59.78 84 SER A C 1
ATOM 667 O O . SER A 1 84 ? -15.596 -11.027 0.721 1.00 59.78 84 SER A O 1
ATOM 669 N N . PHE A 1 85 ? -13.814 -10.206 -0.410 1.00 56.41 85 PHE A N 1
ATOM 670 C CA . PHE A 1 85 ? -14.524 -9.693 -1.584 1.00 56.41 85 PHE A CA 1
ATOM 671 C C . PHE A 1 85 ? -14.091 -10.444 -2.841 1.00 56.41 85 PHE A C 1
ATOM 673 O O . PHE A 1 85 ? -12.906 -10.850 -2.900 1.00 56.41 85 PHE A O 1
#

Radius of gyration: 14.02 Å; chains: 1; bounding box: 31×26×35 Å

Sequence (85 aa):
YPLTSSSTQMMTFLDELLGSTRLIAHRLASRGLSVQGRGLIANTLILSRIWHCLRILTVPAYFLAKIRAIVDQFINFRSFPKVSF

Foldseek 3Di:
DPCPPDPVSVVVVLVVLLVVLLVVLVVVLVPPDDLVVLLVCCVPPVVVSVVVVVVVDVDDPVSVVSSVVSSQCSSQRPDPPRDDD